Protein AF-A0A8J4TPA9-F1 (afdb_monomer_lite)

Foldseek 3Di:
DVVVLVVLCVVVVKDFPDKDWDAPDVVGDIDIDTDIPDDDDPVSLVVQVPDPNDPDDDDDDD

Secondary structure (DSSP, 8-state):
-HHHHHHHHHHTT--EEEEEEEESSTTS-EEEEEEESSPPPHHHHHHHHT-TT-S-------

Structure (mmCIF, N/CA/C/O backbone):
data_AF-A0A8J4TPA9-F1
#
_entry.id   AF-A0A8J4TPA9-F1
#
loop_
_atom_site.group_PDB
_atom_site.id
_atom_site.type_symbol
_atom_site.label_atom_id
_atom_site.label_alt_id
_atom_site.label_comp_id
_atom_site.label_asym_id
_atom_site.label_entity_id
_atom_site.label_seq_id
_atom_site.pdbx_PDB_ins_code
_atom_site.Cartn_x
_atom_site.Cartn_y
_atom_site.Cartn_z
_atom_site.occupancy
_atom_site.B_iso_or_equiv
_atom_site.auth_seq_id
_atom_site.auth_comp_id
_atom_site.auth_asym_id
_atom_site.aut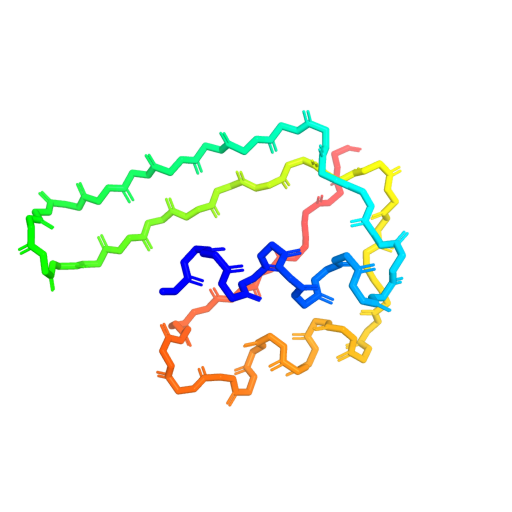h_atom_id
_atom_site.pdbx_PDB_model_num
ATOM 1 N N . MET A 1 1 ? 4.582 1.619 -8.721 1.00 79.44 1 MET A N 1
ATOM 2 C CA . MET A 1 1 ? 4.271 0.980 -7.426 1.00 79.44 1 MET A CA 1
ATOM 3 C C . MET A 1 1 ? 3.531 1.902 -6.467 1.00 79.44 1 MET A C 1
ATOM 5 O O . MET A 1 1 ? 2.360 1.658 -6.239 1.00 79.44 1 MET A O 1
ATOM 9 N N . VAL A 1 2 ? 4.131 2.998 -5.985 1.00 83.38 2 VAL A N 1
ATOM 10 C CA . VAL A 1 2 ? 3.493 3.897 -4.993 1.00 83.38 2 VAL A CA 1
ATOM 11 C C . VAL A 1 2 ? 2.071 4.350 -5.345 1.00 83.38 2 VAL A C 1
ATOM 13 O O . VAL A 1 2 ? 1.184 4.241 -4.507 1.00 83.38 2 VAL A O 1
ATOM 16 N N . GLY A 1 3 ? 1.826 4.780 -6.588 1.00 88.50 3 GLY A N 1
ATOM 17 C CA . GLY A 1 3 ? 0.476 5.179 -7.008 1.00 88.50 3 GLY A CA 1
ATOM 18 C C . GLY A 1 3 ? -0.546 4.040 -6.929 1.00 88.50 3 GLY A C 1
ATOM 19 O O . GLY A 1 3 ? -1.674 4.272 -6.522 1.00 88.50 3 GLY A O 1
ATOM 20 N N . ARG A 1 4 ? -0.133 2.799 -7.227 1.00 89.69 4 ARG A N 1
ATOM 21 C CA . ARG A 1 4 ? -0.999 1.611 -7.166 1.00 89.69 4 ARG A CA 1
ATOM 22 C C . ARG A 1 4 ? -1.437 1.314 -5.734 1.00 89.69 4 ARG A C 1
ATOM 24 O O . ARG A 1 4 ? -2.601 1.011 -5.527 1.00 89.69 4 ARG A O 1
ATOM 31 N N . ILE A 1 5 ? -0.531 1.454 -4.763 1.00 91.25 5 ILE A N 1
ATOM 32 C CA . ILE A 1 5 ? -0.860 1.315 -3.336 1.00 91.25 5 ILE A CA 1
ATOM 33 C C . ILE A 1 5 ? -1.828 2.410 -2.889 1.00 91.25 5 ILE A C 1
ATOM 35 O O . ILE A 1 5 ? -2.787 2.116 -2.186 1.00 91.25 5 ILE A O 1
ATOM 39 N N . GLY A 1 6 ? -1.612 3.652 -3.331 1.00 93.19 6 GLY A N 1
ATOM 40 C CA . GLY A 1 6 ? -2.529 4.755 -3.040 1.00 93.19 6 GLY A CA 1
ATOM 41 C C . GLY A 1 6 ? -3.942 4.499 -3.568 1.00 93.19 6 GLY A C 1
ATOM 42 O O . GLY A 1 6 ? -4.901 4.618 -2.813 1.00 93.19 6 GLY A O 1
ATOM 43 N N . THR A 1 7 ? -4.069 4.093 -4.836 1.00 94.19 7 THR A N 1
ATOM 44 C CA . THR A 1 7 ? -5.363 3.715 -5.427 1.00 94.19 7 THR A CA 1
ATOM 45 C C . THR A 1 7 ? -5.997 2.554 -4.672 1.00 94.19 7 THR A C 1
ATOM 47 O O . THR A 1 7 ? -7.138 2.662 -4.249 1.00 94.19 7 THR A O 1
ATOM 50 N N . PHE A 1 8 ? -5.235 1.490 -4.421 1.00 93.19 8 PHE A N 1
ATOM 51 C CA . PHE A 1 8 ? -5.722 0.296 -3.740 1.00 93.19 8 PHE A CA 1
ATOM 52 C C . PHE A 1 8 ? -6.286 0.585 -2.341 1.00 93.19 8 PHE A C 1
ATOM 54 O O . PHE A 1 8 ? -7.365 0.107 -1.996 1.00 93.19 8 PHE A O 1
ATOM 61 N N . LEU A 1 9 ? -5.579 1.385 -1.537 1.00 94.44 9 LEU A N 1
ATOM 62 C CA . LEU A 1 9 ? -6.051 1.790 -0.211 1.00 94.44 9 LEU A CA 1
ATOM 63 C C . LEU A 1 9 ? -7.290 2.689 -0.304 1.00 94.44 9 LEU A C 1
ATOM 65 O O . LEU A 1 9 ? -8.228 2.508 0.469 1.00 94.44 9 LEU A O 1
ATOM 69 N N . GLY A 1 10 ? -7.320 3.605 -1.277 1.00 94.50 10 GLY A N 1
ATOM 70 C CA . GLY A 1 10 ? -8.478 4.458 -1.546 1.00 94.50 10 GLY A CA 1
ATOM 71 C C . GLY A 1 10 ? -9.731 3.669 -1.939 1.00 94.50 10 GLY A C 1
ATOM 72 O O . GLY A 1 10 ? -10.805 3.946 -1.409 1.00 94.50 10 GLY A O 1
ATOM 73 N N . ASP A 1 11 ? -9.588 2.646 -2.786 1.00 95.25 11 ASP A N 1
ATOM 74 C CA . ASP A 1 11 ? -10.681 1.750 -3.198 1.00 95.25 11 ASP A CA 1
ATOM 75 C C . ASP A 1 11 ? -11.265 0.966 -2.007 1.00 95.25 11 ASP A C 1
ATOM 77 O O . ASP A 1 11 ? -12.452 0.644 -1.990 1.00 95.25 11 ASP A O 1
ATOM 81 N N . HIS A 1 12 ? -10.449 0.722 -0.975 1.00 94.06 12 HIS A N 1
ATOM 82 C CA . HIS A 1 12 ? -10.853 0.094 0.288 1.00 94.06 12 HIS A CA 1
ATOM 83 C C . HIS A 1 12 ? -11.279 1.098 1.372 1.00 94.06 12 HIS A C 1
ATOM 85 O O . HIS A 1 12 ? 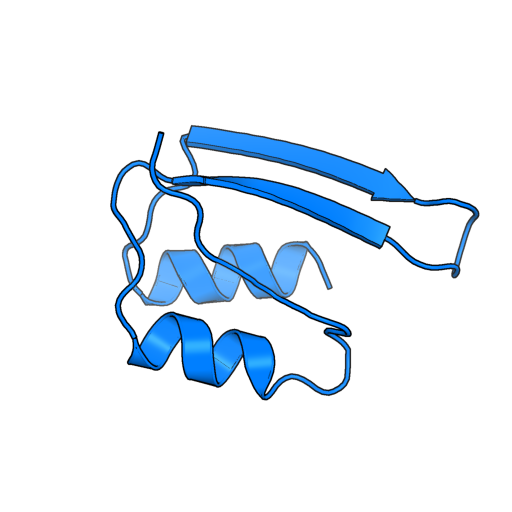-11.514 0.709 2.516 1.00 94.06 12 HIS A O 1
ATOM 91 N N . GLY A 1 13 ? -11.375 2.391 1.046 1.00 94.56 13 GLY A N 1
ATOM 92 C CA . GLY A 1 13 ? -11.785 3.434 1.989 1.00 94.56 13 GLY A CA 1
ATOM 93 C C . GLY A 1 13 ? -10.773 3.715 3.105 1.00 94.56 13 GLY A C 1
ATOM 94 O O . GLY A 1 13 ? -11.142 4.278 4.134 1.00 94.56 13 GLY A O 1
ATOM 95 N N . VAL A 1 14 ? -9.505 3.333 2.927 1.00 95.12 14 VAL A N 1
ATOM 96 C CA . VAL A 1 14 ? -8.434 3.564 3.903 1.00 95.12 14 VAL A CA 1
ATOM 97 C C . VAL A 1 14 ? -7.708 4.863 3.562 1.00 95.12 14 VAL A C 1
ATOM 99 O O . VAL A 1 14 ? -6.988 4.946 2.565 1.00 95.12 14 VAL A O 1
ATOM 102 N N . ASN A 1 15 ? -7.873 5.885 4.404 1.00 95.94 15 ASN A N 1
ATOM 103 C CA . ASN A 1 15 ? -7.217 7.173 4.193 1.00 95.94 15 ASN A CA 1
ATOM 104 C C . ASN A 1 15 ? -5.748 7.169 4.654 1.00 95.94 15 ASN A C 1
ATOM 106 O O . ASN A 1 15 ? -5.397 6.564 5.672 1.00 95.94 15 ASN A O 1
ATOM 110 N N . ILE A 1 16 ? -4.897 7.884 3.911 1.00 96.56 16 ILE A N 1
ATOM 111 C CA . ILE A 1 16 ? -3.468 8.044 4.201 1.00 96.56 16 ILE A CA 1
ATOM 112 C C . ILE A 1 16 ? -3.254 9.423 4.832 1.00 96.56 16 ILE A C 1
ATOM 114 O O . ILE A 1 16 ? -3.358 10.441 4.150 1.00 96.56 16 ILE A O 1
ATOM 118 N N . ALA A 1 17 ? -2.903 9.454 6.117 1.00 96.69 17 ALA A N 1
ATOM 119 C CA . ALA A 1 17 ? -2.574 10.684 6.834 1.00 96.69 17 ALA A CA 1
ATOM 120 C C . ALA A 1 17 ? -1.234 11.264 6.365 1.00 96.69 17 ALA A C 1
ATOM 122 O O . ALA A 1 17 ? -1.114 12.453 6.075 1.00 96.69 17 ALA A O 1
ATOM 123 N N . THR A 1 18 ? -0.221 10.398 6.273 1.00 95.94 18 THR A N 1
ATOM 124 C CA . THR A 1 18 ? 1.142 10.774 5.8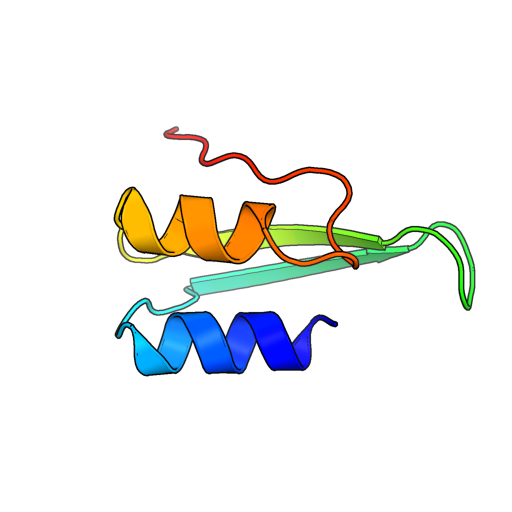85 1.00 95.94 18 THR A CA 1
ATOM 125 C C . THR A 1 18 ? 1.789 9.647 5.098 1.00 95.94 18 THR A C 1
ATOM 127 O O . THR A 1 18 ? 1.640 8.471 5.432 1.00 95.94 18 THR A O 1
ATOM 130 N N . MET A 1 19 ? 2.568 10.015 4.084 1.00 94.81 19 MET A N 1
ATOM 131 C CA . MET A 1 19 ? 3.334 9.092 3.258 1.00 94.81 19 MET A CA 1
ATOM 132 C C . MET A 1 19 ? 4.794 9.534 3.166 1.00 94.81 19 MET A C 1
ATOM 134 O O . MET A 1 19 ? 5.083 10.653 2.747 1.00 94.81 19 MET A O 1
ATOM 138 N N . SER A 1 20 ? 5.706 8.617 3.480 1.00 94.81 20 SER A N 1
ATOM 139 C CA . SER A 1 20 ? 7.149 8.792 3.306 1.00 94.81 20 SER A CA 1
ATOM 140 C C . SER A 1 20 ? 7.687 7.716 2.374 1.00 94.81 20 SER A C 1
ATOM 142 O O . SER A 1 20 ? 7.468 6.528 2.600 1.00 94.81 20 SER A O 1
ATOM 144 N N . LEU A 1 21 ? 8.410 8.126 1.333 1.00 93.62 21 LEU A N 1
ATOM 145 C CA . LEU A 1 21 ? 9.012 7.231 0.347 1.00 93.62 21 LEU A CA 1
ATOM 146 C C . LEU A 1 21 ? 10.511 7.498 0.259 1.00 93.62 21 LEU A C 1
ATOM 148 O O . LEU A 1 21 ? 10.930 8.617 -0.027 1.00 93.62 21 LEU A O 1
ATOM 152 N N . SER A 1 22 ? 11.305 6.445 0.410 1.00 93.50 22 SER A N 1
ATOM 153 C CA . SER A 1 22 ? 12.734 6.465 0.117 1.00 93.50 22 SER A CA 1
ATOM 154 C C . SER A 1 22 ? 13.092 5.342 -0.847 1.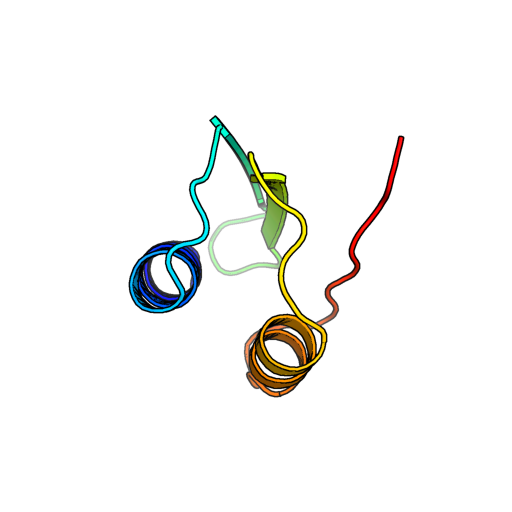00 93.50 22 SER A C 1
ATOM 156 O O . SER A 1 22 ? 12.399 4.329 -0.926 1.00 93.50 22 SER A O 1
ATOM 158 N N . ARG A 1 23 ? 14.174 5.521 -1.601 1.00 94.00 23 ARG A N 1
ATOM 159 C CA . ARG A 1 23 ? 14.751 4.488 -2.466 1.00 94.00 23 ARG A CA 1
ATOM 160 C C . ARG A 1 23 ? 16.265 4.532 -2.354 1.00 94.00 23 ARG A C 1
ATOM 162 O O . ARG A 1 23 ? 16.829 5.616 -2.228 1.00 94.00 23 ARG A O 1
ATOM 169 N N . ASN A 1 24 ? 16.914 3.377 -2.438 1.00 92.12 24 ASN A N 1
ATOM 170 C CA . ASN A 1 24 ? 18.377 3.319 -2.408 1.00 92.12 24 ASN A CA 1
ATOM 171 C C . ASN A 1 24 ? 19.010 3.959 -3.661 1.00 92.12 24 ASN A C 1
ATOM 173 O O . ASN A 1 24 ? 20.010 4.658 -3.560 1.00 92.12 24 ASN A O 1
ATOM 177 N N . GLN A 1 25 ? 18.404 3.754 -4.831 1.00 93.12 25 GLN A N 1
ATOM 178 C CA . GLN A 1 25 ? 18.814 4.312 -6.118 1.00 93.12 25 GLN A CA 1
ATOM 179 C C . GLN A 1 25 ? 17.637 4.320 -7.106 1.00 93.12 25 GLN A C 1
ATOM 181 O O . GLN A 1 25 ? 16.590 3.710 -6.867 1.00 93.12 25 GLN A O 1
ATOM 186 N N . ALA A 1 26 ? 17.793 5.003 -8.241 1.00 89.12 26 ALA A N 1
ATOM 187 C CA . ALA A 1 26 ? 16.817 4.929 -9.327 1.00 89.12 26 ALA A CA 1
ATOM 188 C C . ALA A 1 26 ? 16.677 3.477 -9.826 1.00 89.12 26 ALA A C 1
ATOM 190 O O . ALA A 1 26 ? 17.677 2.814 -10.093 1.00 89.12 26 ALA A O 1
ATOM 191 N N . GLY A 1 27 ? 15.439 2.982 -9.904 1.00 86.81 27 GLY A N 1
ATOM 192 C CA . GLY A 1 27 ? 15.135 1.595 -10.283 1.00 86.81 27 GLY A CA 1
ATOM 193 C C . GLY A 1 27 ? 15.469 0.532 -9.228 1.00 86.81 27 GLY A C 1
ATOM 194 O O . GLY A 1 27 ? 15.222 -0.642 -9.473 1.00 86.81 27 GLY A O 1
ATOM 195 N N . GLY A 1 28 ? 16.021 0.921 -8.073 1.00 90.62 28 GLY A N 1
ATOM 196 C CA . GLY A 1 28 ? 16.306 0.005 -6.971 1.00 90.62 28 GLY A CA 1
ATOM 197 C C . GLY A 1 28 ? 15.126 -0.173 -6.012 1.00 90.62 28 GLY A C 1
ATOM 198 O O . GLY A 1 28 ? 13.988 0.206 -6.299 1.00 90.62 28 GLY A O 1
ATOM 199 N N . THR A 1 29 ? 15.415 -0.733 -4.840 1.00 92.31 29 THR A N 1
ATOM 200 C CA . THR A 1 29 ? 14.422 -0.998 -3.798 1.00 92.31 29 THR A CA 1
ATOM 201 C C . THR A 1 29 ? 13.920 0.296 -3.173 1.00 92.31 29 THR A C 1
ATOM 203 O O . THR A 1 29 ? 14.699 1.178 -2.796 1.00 92.31 29 THR A O 1
ATOM 206 N N . ALA A 1 30 ? 12.601 0.379 -3.023 1.00 93.31 30 ALA A N 1
ATOM 207 C CA . ALA A 1 30 ? 11.933 1.455 -2.317 1.00 93.31 30 ALA A CA 1
ATOM 208 C C . ALA A 1 30 ? 11.390 0.972 -0.968 1.00 93.31 30 ALA A C 1
ATOM 210 O O . ALA A 1 30 ? 10.862 -0.132 -0.869 1.00 93.31 30 ALA A O 1
ATOM 211 N N . LEU A 1 31 ? 11.477 1.833 0.044 1.00 94.06 31 LEU A N 1
ATOM 212 C CA . LEU A 1 31 ? 10.776 1.687 1.313 1.00 94.06 31 LEU A CA 1
ATOM 213 C C . LEU A 1 31 ? 9.713 2.777 1.400 1.00 94.06 31 LEU A C 1
ATOM 215 O O . LEU A 1 31 ? 10.021 3.965 1.274 1.00 94.06 31 LEU A O 1
ATOM 219 N N . THR A 1 32 ? 8.472 2.360 1.627 1.00 94.25 32 THR A N 1
ATOM 220 C CA . THR A 1 32 ? 7.343 3.262 1.854 1.00 94.25 32 THR A CA 1
ATOM 221 C C . THR A 1 32 ? 6.836 3.072 3.274 1.00 94.25 32 THR A C 1
ATOM 223 O O . THR A 1 32 ? 6.560 1.944 3.673 1.00 94.25 32 THR A O 1
ATOM 226 N N . VAL A 1 33 ? 6.680 4.166 4.014 1.00 95.00 33 VAL A N 1
ATOM 227 C CA . VAL A 1 33 ? 6.005 4.187 5.316 1.00 95.00 33 VAL A CA 1
ATOM 228 C C . VAL A 1 33 ? 4.731 5.006 5.170 1.00 95.00 33 VAL A C 1
ATOM 230 O O . VAL A 1 33 ? 4.777 6.142 4.691 1.00 95.00 33 VAL A O 1
ATOM 233 N N . LEU A 1 34 ? 3.606 4.412 5.561 1.00 95.44 34 LEU A N 1
ATOM 234 C CA . LEU A 1 34 ? 2.283 5.022 5.503 1.00 95.44 34 LEU A CA 1
ATOM 235 C C . LEU A 1 34 ? 1.715 5.103 6.917 1.00 95.44 34 LEU A C 1
ATOM 237 O O . LEU A 1 34 ? 1.584 4.077 7.582 1.00 95.44 34 LEU A O 1
ATOM 241 N N . ASN A 1 35 ? 1.340 6.306 7.343 1.00 96.25 35 ASN A N 1
ATOM 242 C CA . ASN A 1 35 ? 0.444 6.470 8.480 1.00 96.25 35 ASN A CA 1
ATOM 243 C C . ASN A 1 35 ? -0.980 6.506 7.941 1.00 96.25 35 ASN A C 1
ATOM 245 O O . ASN A 1 35 ? -1.299 7.331 7.083 1.00 96.25 35 ASN A O 1
ATOM 249 N N . LEU A 1 36 ? -1.809 5.599 8.439 1.00 95.38 36 LEU A N 1
ATOM 250 C CA . LEU A 1 36 ? -3.188 5.420 8.010 1.00 95.38 36 LEU A CA 1
ATOM 251 C C . LEU A 1 36 ? -4.115 5.883 9.130 1.00 95.38 36 LEU A C 1
ATOM 253 O O . LEU A 1 36 ? -3.823 5.639 10.301 1.00 95.38 36 LEU A O 1
ATOM 257 N N . ASP A 1 37 ? -5.228 6.519 8.772 1.00 95.44 37 ASP A N 1
ATOM 258 C CA . ASP A 1 37 ? -6.225 6.952 9.764 1.00 95.44 37 ASP A CA 1
ATOM 259 C C . ASP A 1 37 ? -6.897 5.755 10.447 1.00 95.44 37 ASP A C 1
ATOM 261 O O . ASP A 1 37 ? -7.297 5.817 11.609 1.00 95.44 37 ASP A O 1
ATOM 265 N N . THR A 1 38 ? -7.003 4.645 9.719 1.00 93.69 38 THR A N 1
ATOM 266 C CA . THR A 1 38 ? -7.572 3.386 10.190 1.00 93.69 38 THR A CA 1
ATOM 267 C C . THR A 1 38 ? -6.661 2.231 9.813 1.00 93.69 38 THR A C 1
ATOM 269 O O . THR A 1 38 ? -6.082 2.215 8.725 1.00 93.69 38 THR A O 1
ATOM 272 N N . ALA A 1 39 ? -6.569 1.229 10.687 1.00 91.69 39 ALA A N 1
ATOM 273 C CA . ALA A 1 39 ? -5.854 0.002 10.363 1.00 91.69 39 ALA A CA 1
ATOM 274 C C . ALA A 1 39 ? -6.530 -0.700 9.165 1.00 91.69 39 ALA A C 1
ATOM 276 O O . ALA A 1 39 ? -7.754 -0.862 9.177 1.00 91.69 39 ALA A O 1
ATOM 277 N N . PRO A 1 40 ? -5.770 -1.118 8.137 1.00 91.56 40 PRO A N 1
ATOM 278 C CA . PRO A 1 40 ? -6.324 -1.875 7.028 1.00 91.56 40 PRO A CA 1
ATOM 279 C C . PRO A 1 40 ? -6.757 -3.260 7.519 1.00 91.56 40 PRO A C 1
ATOM 281 O O . PRO A 1 40 ? -6.130 -3.842 8.407 1.00 91.56 40 PRO A O 1
ATOM 284 N N . GLY A 1 41 ? -7.828 -3.795 6.932 1.00 90.88 41 GLY A N 1
ATOM 285 C CA . GLY A 1 41 ? -8.273 -5.156 7.222 1.00 90.88 41 GLY A CA 1
ATOM 286 C C . GLY A 1 41 ? -7.238 -6.208 6.806 1.00 90.88 41 GLY A C 1
ATOM 287 O O . GLY A 1 41 ? -6.359 -5.952 5.981 1.00 90.88 41 GLY A O 1
ATOM 288 N N . GLU A 1 42 ? -7.360 -7.424 7.343 1.00 90.56 42 GLU A N 1
ATOM 289 C CA . GLU A 1 42 ? -6.448 -8.524 6.997 1.00 90.56 42 GL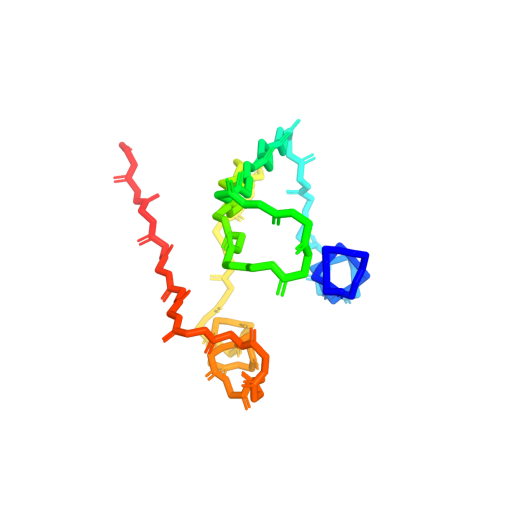U A CA 1
ATOM 290 C C . GLU A 1 42 ? -6.443 -8.855 5.499 1.00 90.56 42 GLU A C 1
ATOM 292 O O . GLU A 1 42 ? -5.406 -9.228 4.958 1.00 90.56 42 GLU A O 1
ATOM 297 N N . GLU A 1 43 ? -7.589 -8.731 4.829 1.00 90.50 43 GLU A N 1
ATOM 298 C CA . GLU A 1 43 ? -7.732 -8.975 3.389 1.00 90.50 43 GLU A CA 1
ATOM 299 C C . GLU A 1 43 ? -6.929 -7.960 2.566 1.00 90.50 43 GLU A C 1
ATOM 301 O O . GLU A 1 43 ? -6.105 -8.350 1.742 1.00 90.50 43 GLU A O 1
ATOM 306 N N . VAL A 1 44 ? -7.042 -6.675 2.913 1.00 91.81 44 VAL A N 1
ATOM 307 C CA . VAL A 1 44 ? -6.268 -5.574 2.317 1.00 91.81 44 VAL A CA 1
ATOM 308 C C . VAL A 1 44 ? -4.764 -5.838 2.447 1.00 91.81 44 VAL A C 1
ATOM 310 O O . VAL A 1 44 ? -4.015 -5.689 1.482 1.00 91.81 44 VAL A O 1
ATOM 313 N N . LEU A 1 45 ? -4.302 -6.276 3.625 1.00 91.50 45 LEU A N 1
ATOM 314 C CA . LEU A 1 45 ? -2.889 -6.602 3.835 1.00 91.50 45 LEU A CA 1
ATOM 315 C C . LEU A 1 45 ? -2.450 -7.839 3.034 1.00 91.50 45 LEU A C 1
ATOM 317 O O . LEU A 1 45 ? -1.353 -7.842 2.477 1.00 91.50 45 LEU A O 1
ATOM 321 N N . LYS A 1 46 ? -3.291 -8.878 2.952 1.00 92.25 46 LYS A N 1
ATOM 322 C CA . LYS A 1 46 ? -3.009 -10.086 2.158 1.00 92.25 46 LYS A CA 1
ATOM 323 C C . LYS A 1 46 ? -2.867 -9.762 0.675 1.00 92.25 46 LYS A C 1
ATOM 325 O O . LYS A 1 46 ? -1.932 -10.248 0.049 1.00 92.25 46 LYS A O 1
ATOM 330 N N . GLU A 1 47 ? -3.744 -8.927 0.131 1.00 92.19 47 GLU A N 1
ATOM 331 C CA . GLU A 1 47 ? -3.686 -8.505 -1.269 1.00 92.19 47 GLU A CA 1
ATOM 332 C C . GLU A 1 47 ? -2.443 -7.666 -1.576 1.00 92.19 47 GLU A C 1
ATOM 334 O O . GLU A 1 47 ? -1.781 -7.895 -2.588 1.00 92.19 47 GLU A O 1
ATOM 339 N N . ILE A 1 48 ? -2.064 -6.755 -0.671 1.00 91.62 48 ILE A N 1
ATOM 340 C CA . ILE A 1 48 ? -0.801 -6.013 -0.772 1.00 91.62 48 ILE A CA 1
ATOM 341 C C . ILE A 1 48 ? 0.373 -7.000 -0.807 1.00 91.62 48 ILE A C 1
ATOM 343 O O . ILE A 1 48 ? 1.178 -6.965 -1.734 1.00 91.62 48 ILE A O 1
ATOM 347 N N . CYS A 1 49 ? 0.449 -7.930 0.147 1.00 91.06 49 CYS A N 1
ATOM 348 C CA . CYS A 1 49 ? 1.522 -8.926 0.210 1.00 91.06 49 CYS A CA 1
ATOM 349 C C . CYS A 1 49 ? 1.538 -9.912 -0.973 1.00 91.06 49 CYS A C 1
ATOM 351 O O . CYS A 1 49 ? 2.570 -10.528 -1.219 1.00 91.06 49 CYS A O 1
ATOM 353 N N . ALA A 1 50 ? 0.428 -10.076 -1.697 1.00 92.38 50 ALA A N 1
ATOM 354 C CA . ALA A 1 50 ? 0.347 -10.930 -2.883 1.00 92.38 50 ALA A CA 1
ATOM 355 C C . ALA A 1 50 ? 0.884 -10.255 -4.159 1.00 92.38 50 ALA A C 1
ATOM 357 O O . ALA A 1 50 ? 1.055 -10.916 -5.183 1.00 92.38 50 ALA A O 1
ATOM 358 N N . SER A 1 51 ? 1.145 -8.946 -4.124 1.00 89.56 51 SER A N 1
ATOM 359 C CA . SER A 1 51 ? 1.717 -8.216 -5.254 1.00 89.56 51 SER A CA 1
ATOM 360 C C . SER A 1 51 ? 3.176 -8.619 -5.486 1.00 89.56 51 SER A C 1
ATOM 362 O O . SER A 1 51 ? 4.016 -8.421 -4.612 1.00 89.56 51 SER A O 1
ATOM 364 N N . GLU A 1 52 ? 3.510 -9.069 -6.699 1.00 89.69 52 GLU A N 1
ATOM 365 C CA . GLU A 1 52 ? 4.875 -9.490 -7.080 1.00 89.69 52 GLU A CA 1
ATOM 366 C C . GLU A 1 52 ? 5.936 -8.391 -6.897 1.00 89.69 52 GLU A C 1
ATOM 368 O O . GLU A 1 52 ? 7.113 -8.665 -6.678 1.00 89.69 52 GLU A O 1
ATOM 373 N N . ASP A 1 53 ? 5.511 -7.132 -6.952 1.00 88.94 53 ASP A N 1
ATOM 374 C CA . ASP A 1 53 ? 6.381 -5.971 -6.778 1.00 88.94 53 ASP A CA 1
ATOM 375 C C . ASP A 1 53 ? 6.654 -5.599 -5.301 1.00 88.94 53 ASP A C 1
ATOM 377 O O . ASP A 1 53 ? 7.356 -4.618 -5.031 1.00 88.94 53 ASP A O 1
ATOM 381 N N . ILE A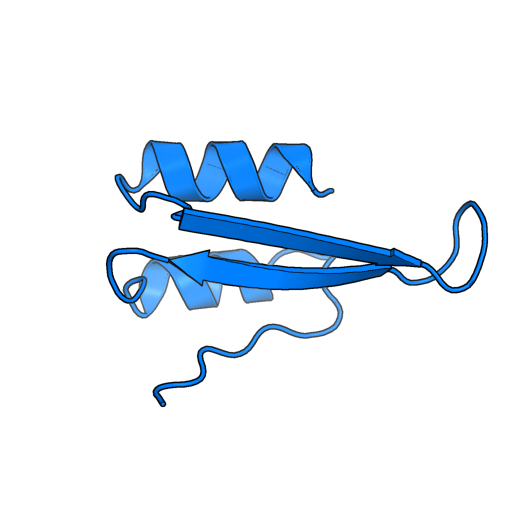 1 54 ? 6.063 -6.314 -4.334 1.00 91.88 54 ILE A N 1
ATOM 382 C CA . ILE A 1 54 ? 6.199 -6.034 -2.900 1.00 91.88 54 ILE A CA 1
ATOM 383 C C . ILE A 1 54 ? 7.034 -7.123 -2.243 1.00 91.88 54 ILE A C 1
ATOM 385 O O . ILE A 1 54 ? 6.635 -8.276 -2.148 1.00 91.88 54 ILE A O 1
ATOM 389 N N . LEU A 1 55 ? 8.200 -6.726 -1.734 1.00 92.75 55 LEU A N 1
ATOM 390 C CA . LEU A 1 55 ? 9.106 -7.638 -1.034 1.00 92.75 55 LEU A CA 1
ATOM 391 C C . LEU A 1 55 ? 8.573 -8.029 0.350 1.00 92.75 55 LEU A C 1
ATOM 393 O O . LEU A 1 55 ? 8.723 -9.170 0.778 1.00 92.75 55 LEU A O 1
ATOM 397 N N . SER A 1 56 ? 7.985 -7.070 1.066 1.00 92.31 56 SER A N 1
ATOM 398 C CA . SER A 1 56 ? 7.335 -7.282 2.356 1.00 92.31 56 SER A CA 1
ATOM 399 C C . SER A 1 56 ? 6.422 -6.104 2.696 1.00 92.31 56 SER A C 1
ATOM 401 O O . SER A 1 56 ? 6.666 -4.968 2.280 1.00 92.31 56 SER A O 1
ATOM 403 N N . ALA A 1 57 ? 5.375 -6.372 3.472 1.00 93.25 57 ALA A N 1
ATOM 404 C CA . ALA A 1 57 ? 4.523 -5.355 4.070 1.00 93.25 57 ALA A CA 1
ATOM 405 C C . ALA A 1 57 ? 4.095 -5.805 5.471 1.00 93.25 57 ALA A C 1
ATOM 407 O O . ALA A 1 57 ? 3.845 -6.986 5.709 1.00 93.25 57 ALA A O 1
ATOM 408 N N . GLN A 1 58 ? 4.028 -4.858 6.404 1.00 92.69 58 GLN A N 1
ATOM 409 C CA . GLN A 1 58 ? 3.620 -5.115 7.780 1.00 92.69 58 GLN A CA 1
ATOM 410 C C . GLN A 1 58 ? 2.862 -3.909 8.330 1.00 92.69 58 GLN A C 1
ATOM 412 O O . GLN A 1 58 ? 3.228 -2.763 8.072 1.00 92.69 58 GLN A O 1
ATOM 417 N N . VAL A 1 59 ? 1.827 -4.184 9.120 1.00 92.88 59 VAL A N 1
ATOM 418 C CA . VAL A 1 59 ? 1.128 -3.173 9.915 1.00 92.88 59 VAL A CA 1
ATOM 419 C C . VAL A 1 59 ? 1.789 -3.092 11.287 1.00 92.88 59 VAL A C 1
ATOM 421 O O . VAL A 1 59 ? 1.996 -4.114 11.943 1.00 92.88 59 VAL A O 1
ATOM 424 N N . ILE A 1 60 ? 2.118 -1.876 11.715 1.00 91.81 60 ILE A N 1
ATOM 425 C CA . ILE A 1 60 ? 2.668 -1.592 13.042 1.00 91.81 60 ILE A CA 1
ATOM 426 C C . ILE A 1 60 ? 1.646 -0.733 13.786 1.00 91.81 60 ILE A C 1
ATOM 428 O O . ILE A 1 60 ? 1.245 0.315 13.284 1.00 91.81 60 ILE A O 1
ATOM 432 N N . GLN A 1 61 ? 1.225 -1.184 14.968 1.00 88.12 61 GLN A N 1
ATOM 433 C CA . GLN A 1 61 ? 0.440 -0.381 15.907 1.00 88.12 61 GLN A CA 1
ATOM 434 C C . GLN A 1 61 ? 1.393 0.222 16.941 1.00 88.12 61 GLN A C 1
ATOM 436 O O . GLN A 1 61 ? 2.195 -0.508 17.527 1.00 88.12 61 GLN A O 1
ATOM 441 N N . LEU A 1 62 ? 1.334 1.545 17.097 1.00 79.88 62 LEU A N 1
ATOM 442 C CA . LEU A 1 62 ? 2.119 2.314 18.066 1.00 79.88 62 LEU A CA 1
ATOM 443 C C . LEU A 1 62 ? 1.356 2.497 19.379 1.00 79.88 62 LEU A C 1
ATOM 445 O O . LEU A 1 62 ? 0.108 2.584 19.317 1.00 79.88 62 LEU A O 1
#

Sequence (62 aa):
MVGRIGTFLGDHGVNIATMSLSRNQAGGTALTVLNLDTAPGEEVLKEICASEDILSAQVIQL

Radius of gyration: 11.58 Å; chains: 1; bounding box: 31×22×28 Å

pLDDT: mean 92.18, std 3.37, range [79.44, 96.69]